Protein AF-B6E9U7-F1 (afdb_monomer)

Organism: Periplaneta americana (NCBI:txid6978)

Secondary structure (DSSP, 8-state):
-HHHHHHHHHHHH---HHHHHHHTTT-----HHHHHHHHHHHHHTTSB-TTS-B-HHHHHHTS-HHHHHHHHHHHHTTTT---SSHHHHHHHHHHHHHHH-TTT----

Foldseek 3Di:
DQVVLQVVLCVVLVDDPVQQVCLLQVNHDPDPSSLSSLLSSCVVLVQADQQFHGDLVSVLVPDDPVCSPVQSQLQVQQNPQGDRGSSRSSSSSSNSSCVSPVVNRDDD

Radius of gyration: 12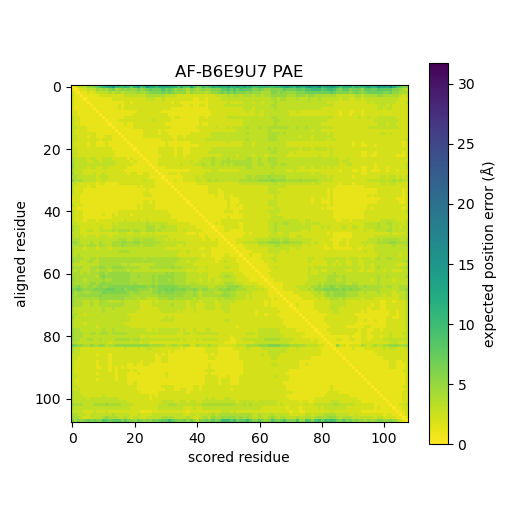.51 Å; Cα contacts (8 Å, |Δi|>4): 147; chains: 1; bounding box: 30×26×29 Å

InterPro domains:
  IPR006170 Pheromone/general odorant binding protein [PF01395] (2-99)
  IPR006170 Pheromone/general odorant binding protein [SM00708] (5-101)
  IPR036728 Pheromone/general odorant binding protein superfamily [G3DSA:1.10.238.20] (1-108)
  IPR036728 Pheromone/general odorant binding protein superfamily [SSF47565] (2-107)

Mean predicted aligned error: 2.42 Å

Structure (mmCIF, N/CA/C/O backbone):
data_AF-B6E9U7-F1
#
_entry.id   AF-B6E9U7-F1
#
loop_
_atom_site.group_PDB
_atom_site.id
_atom_site.type_symbol
_atom_site.label_atom_id
_atom_site.label_alt_id
_atom_site.label_comp_id
_atom_site.label_asym_id
_atom_site.label_entity_id
_atom_site.label_seq_id
_atom_site.pdbx_PDB_ins_code
_atom_site.Cartn_x
_atom_site.Cartn_y
_atom_site.Cartn_z
_atom_site.occupancy
_atom_site.B_iso_or_equiv
_atom_site.auth_seq_id
_atom_site.auth_comp_id
_atom_site.auth_asym_id
_atom_site.auth_atom_id
_atom_site.pdbx_PDB_model_num
ATOM 1 N N . MET A 1 1 ? -0.332 -17.875 0.917 1.00 73.62 1 MET A N 1
ATOM 2 C CA . MET A 1 1 ? 0.146 -16.722 1.708 1.00 73.62 1 MET A CA 1
ATOM 3 C C . MET A 1 1 ? -0.715 -15.495 1.439 1.00 73.62 1 MET A C 1
ATOM 5 O O . MET A 1 1 ? -1.366 -15.061 2.371 1.00 73.62 1 MET A O 1
ATOM 9 N N . LEU A 1 2 ? -0.827 -15.023 0.189 1.00 81.44 2 LEU A N 1
ATOM 10 C CA . LEU A 1 2 ? -1.649 -13.851 -0.174 1.00 81.44 2 LEU A CA 1
ATOM 11 C C . LEU A 1 2 ? -3.099 -13.927 0.347 1.00 81.44 2 LEU A C 1
ATOM 13 O O . LEU A 1 2 ? -3.519 -13.049 1.088 1.00 81.44 2 LEU A O 1
ATOM 17 N N . ASN A 1 3 ? -3.807 -15.034 0.083 1.00 87.31 3 ASN A N 1
ATOM 18 C CA . ASN A 1 3 ? -5.184 -15.218 0.572 1.00 87.31 3 ASN A CA 1
ATOM 19 C C . ASN A 1 3 ? -5.298 -15.192 2.104 1.00 87.31 3 ASN A C 1
ATOM 21 O O . ASN A 1 3 ? -6.315 -14.763 2.628 1.00 87.31 3 ASN A O 1
ATOM 25 N N . MET A 1 4 ? -4.273 -15.657 2.828 1.00 92.81 4 MET A N 1
ATOM 26 C CA . MET A 1 4 ? -4.287 -15.638 4.294 1.00 92.81 4 MET A CA 1
ATOM 27 C C . MET A 1 4 ? -4.176 -14.199 4.809 1.00 92.81 4 MET A C 1
ATOM 29 O O . MET A 1 4 ? -4.948 -13.822 5.680 1.00 92.81 4 MET A O 1
ATOM 33 N N . LEU A 1 5 ? -3.264 -13.397 4.246 1.00 93.69 5 LEU A N 1
ATOM 34 C CA . LEU A 1 5 ? -3.101 -11.983 4.606 1.00 93.69 5 LEU A CA 1
ATOM 35 C C . LEU A 1 5 ? -4.390 -11.198 4.354 1.00 93.69 5 LEU A C 1
ATOM 37 O O . LEU A 1 5 ? -4.874 -10.513 5.250 1.00 93.69 5 LEU A O 1
ATOM 41 N N . HIS A 1 6 ? -4.971 -11.369 3.163 1.00 95.50 6 HIS A N 1
ATOM 42 C CA . HIS A 1 6 ? -6.235 -10.741 2.795 1.00 95.50 6 HIS A CA 1
ATOM 43 C C . HIS A 1 6 ? -7.348 -11.109 3.792 1.00 95.50 6 HIS A C 1
ATOM 45 O O . HIS A 1 6 ? -7.909 -10.225 4.433 1.00 95.50 6 HIS A O 1
ATOM 51 N N . SER A 1 7 ? -7.615 -12.404 4.014 1.00 97.19 7 SER A N 1
ATOM 52 C CA . SER A 1 7 ? -8.686 -12.833 4.927 1.00 97.19 7 SER A CA 1
ATOM 53 C C . SER A 1 7 ? -8.483 -12.361 6.371 1.00 97.19 7 SER A C 1
ATOM 55 O O . SER A 1 7 ? -9.456 -11.972 7.017 1.00 97.19 7 SER A O 1
ATOM 57 N N . THR A 1 8 ? -7.247 -12.366 6.879 1.00 97.44 8 THR A N 1
ATOM 58 C CA . THR A 1 8 ? -6.936 -11.840 8.218 1.00 97.44 8 THR A CA 1
ATOM 59 C C . THR A 1 8 ? -7.248 -10.350 8.301 1.00 97.44 8 THR A C 1
ATOM 61 O O . THR A 1 8 ? -8.002 -9.929 9.175 1.00 97.44 8 THR A O 1
ATOM 64 N N . CYS A 1 9 ? -6.732 -9.550 7.366 1.00 98.12 9 CYS A N 1
ATOM 65 C CA . CYS A 1 9 ? -6.886 -8.100 7.419 1.00 98.12 9 CYS A CA 1
ATOM 66 C C . CYS A 1 9 ? -8.316 -7.637 7.117 1.00 98.12 9 CYS A C 1
ATOM 68 O O . CYS A 1 9 ? -8.758 -6.642 7.692 1.00 98.12 9 CYS A O 1
ATOM 70 N N . VAL A 1 10 ? -9.078 -8.363 6.291 1.00 98.19 10 VAL A N 1
ATOM 71 C CA . VAL A 1 10 ? -10.527 -8.135 6.146 1.00 98.19 10 VAL A CA 1
ATOM 72 C C . VAL A 1 10 ? -11.235 -8.351 7.485 1.00 98.19 10 VAL A C 1
ATOM 74 O O . VAL A 1 10 ? -12.015 -7.500 7.912 1.00 98.19 10 VAL A O 1
ATOM 77 N N . GLY A 1 11 ? -10.918 -9.444 8.188 1.00 98.19 11 GLY A N 1
ATOM 78 C CA . GLY A 1 11 ? -11.495 -9.748 9.498 1.00 98.19 11 GLY A CA 1
ATOM 79 C C . GLY A 1 11 ? -11.144 -8.730 10.589 1.00 98.19 11 GLY A C 1
ATOM 80 O O . GLY A 1 11 ? -12.005 -8.384 11.393 1.00 98.19 11 GLY A O 1
ATOM 81 N N . GLU A 1 12 ? -9.905 -8.235 10.615 1.00 97.81 12 GLU A N 1
ATOM 82 C CA . GLU A 1 12 ? -9.439 -7.273 11.625 1.00 97.81 12 GLU A CA 1
ATOM 83 C C . GLU A 1 12 ? -9.989 -5.859 11.409 1.00 97.81 12 GLU A C 1
ATOM 85 O O . GLU A 1 12 ? -10.282 -5.151 12.373 1.00 97.81 12 GLU A O 1
ATOM 90 N N . THR A 1 13 ? -10.125 -5.436 10.152 1.00 98.06 13 THR A N 1
ATOM 91 C CA . THR A 1 13 ? -10.437 -4.035 9.820 1.00 98.06 13 THR A CA 1
ATOM 92 C C . THR A 1 13 ? -11.898 -3.804 9.465 1.00 98.06 13 THR A C 1
ATOM 94 O O . THR A 1 13 ? -12.369 -2.669 9.536 1.00 98.06 13 THR A O 1
ATOM 97 N N . GLY A 1 14 ? -12.624 -4.859 9.078 1.00 97.81 14 GLY A N 1
ATOM 98 C CA . GLY A 1 14 ? -14.004 -4.758 8.609 1.00 97.81 14 GLY A CA 1
ATOM 99 C C . GLY A 1 14 ? -14.147 -4.010 7.281 1.00 97.81 14 GLY A C 1
ATOM 100 O O . GLY A 1 14 ? -15.228 -3.498 6.988 1.00 97.81 14 GLY A O 1
ATOM 101 N N . VAL A 1 15 ? -13.070 -3.906 6.494 1.00 98.31 15 VAL A N 1
ATOM 102 C CA . VAL A 1 15 ? -13.104 -3.287 5.164 1.00 98.31 15 VAL A CA 1
ATOM 103 C C . VAL A 1 15 ? -14.115 -3.993 4.257 1.00 98.31 15 VAL A C 1
ATOM 105 O O . VAL A 1 15 ? -14.272 -5.214 4.287 1.00 98.31 15 VAL A O 1
ATOM 108 N N . ALA A 1 16 ? -14.811 -3.216 3.429 1.00 97.81 16 ALA A N 1
ATOM 109 C CA . ALA A 1 16 ? -15.683 -3.768 2.406 1.00 97.81 16 ALA A CA 1
ATOM 110 C C . ALA A 1 16 ? -14.853 -4.306 1.232 1.00 97.81 16 ALA A C 1
ATOM 112 O O . ALA A 1 16 ? -14.032 -3.577 0.676 1.00 97.81 16 ALA A O 1
ATOM 113 N N . GLU A 1 17 ? -15.136 -5.533 0.792 1.00 97.00 17 GLU A N 1
ATOM 114 C CA . GLU A 1 17 ? -14.489 -6.153 -0.379 1.00 97.00 17 GLU A CA 1
ATOM 115 C C . GLU A 1 17 ? -14.543 -5.253 -1.620 1.00 97.00 17 GLU A C 1
ATOM 117 O O . GLU A 1 17 ? -13.561 -5.097 -2.339 1.00 97.00 17 GLU A O 1
ATOM 122 N N . SER A 1 18 ? -15.662 -4.548 -1.815 1.00 97.25 18 SER A N 1
ATOM 123 C CA . SER A 1 18 ? -15.824 -3.609 -2.926 1.00 97.25 18 SER A CA 1
ATOM 124 C C . SER A 1 18 ? -14.797 -2.473 -2.916 1.00 97.25 18 SER A C 1
ATOM 126 O O . SER A 1 18 ? -14.419 -2.004 -3.982 1.00 97.25 18 SER A O 1
ATOM 128 N N . ALA A 1 19 ? -14.332 -2.026 -1.743 1.00 97.75 19 ALA A N 1
ATOM 129 C CA . ALA A 1 19 ? -13.286 -1.006 -1.656 1.00 97.75 19 ALA A CA 1
ATOM 130 C C . ALA A 1 19 ? -11.919 -1.559 -2.096 1.00 97.75 19 ALA A C 1
ATOM 132 O O . ALA A 1 19 ? -11.147 -0.851 -2.741 1.00 97.75 19 ALA A O 1
ATOM 133 N N . ILE A 1 20 ? -11.637 -2.830 -1.791 1.00 97.00 20 ILE A N 1
ATOM 134 C CA . ILE A 1 20 ? -10.415 -3.521 -2.228 1.00 97.00 20 ILE A CA 1
ATOM 135 C C . ILE A 1 20 ? -10.449 -3.735 -3.744 1.00 97.00 20 ILE A C 1
ATOM 137 O O . ILE A 1 20 ? -9.466 -3.453 -4.433 1.00 97.00 20 ILE A O 1
ATOM 141 N N . ASP A 1 21 ? -11.588 -4.176 -4.277 1.00 96.25 21 ASP A N 1
ATOM 142 C CA . ASP A 1 21 ? -11.768 -4.392 -5.712 1.00 96.25 21 ASP A CA 1
ATOM 143 C C . ASP A 1 21 ? -11.688 -3.086 -6.511 1.00 96.25 21 ASP A C 1
ATOM 145 O O . ASP A 1 21 ? -10.98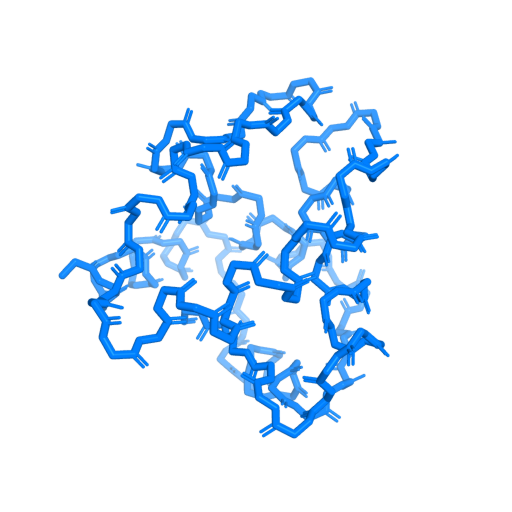9 -3.032 -7.522 1.00 96.25 21 ASP A O 1
ATOM 149 N N . SER A 1 22 ? -12.317 -2.006 -6.035 1.00 96.88 22 SER A N 1
ATOM 150 C CA . SER A 1 22 ? -12.188 -0.670 -6.635 1.00 96.88 22 SER A CA 1
ATOM 151 C C . SER A 1 22 ? -10.729 -0.202 -6.696 1.00 96.88 22 SER A C 1
ATOM 153 O O . SER A 1 22 ? -10.290 0.332 -7.721 1.00 96.88 22 SER A O 1
ATOM 155 N N . ALA A 1 23 ? -9.937 -0.472 -5.653 1.00 97.00 23 ALA A N 1
ATOM 156 C CA . ALA A 1 23 ? -8.540 -0.052 -5.601 1.00 97.00 23 ALA A CA 1
ATOM 157 C C . ALA A 1 23 ? -7.683 -0.698 -6.698 1.00 97.00 23 ALA A C 1
ATOM 159 O O . ALA A 1 23 ? -6.774 -0.049 -7.218 1.00 97.00 23 ALA A O 1
ATOM 160 N N . ARG A 1 24 ? -8.007 -1.927 -7.135 1.00 94.56 24 ARG A N 1
ATOM 161 C CA . ARG A 1 24 ? -7.351 -2.588 -8.287 1.00 94.56 24 ARG A CA 1
ATOM 162 C C . ARG A 1 24 ? -7.460 -1.762 -9.573 1.00 94.56 24 ARG A C 1
ATOM 164 O O . ARG A 1 24 ? -6.633 -1.908 -10.468 1.00 94.56 24 ARG A O 1
ATOM 171 N N . HIS A 1 25 ? -8.460 -0.890 -9.652 1.00 95.50 25 HIS A N 1
ATOM 172 C CA . HIS A 1 25 ? -8.744 -0.020 -10.790 1.00 95.50 25 HIS A CA 1
ATOM 173 C C . HIS A 1 25 ? -8.397 1.453 -10.524 1.00 95.50 25 HIS A C 1
ATOM 175 O O . HIS A 1 25 ? -8.805 2.333 -11.282 1.00 95.50 25 HIS A O 1
ATOM 181 N N . GLY A 1 26 ? -7.640 1.730 -9.459 1.00 95.94 26 GLY A N 1
ATOM 182 C CA . GLY A 1 26 ? -7.206 3.077 -9.099 1.00 95.94 26 GLY A CA 1
ATOM 183 C C . GLY A 1 26 ? -8.243 3.905 -8.343 1.00 95.94 26 GLY A C 1
ATOM 184 O O . GLY A 1 26 ? -7.998 5.088 -8.098 1.00 95.94 26 GLY A O 1
ATOM 185 N N . ASP A 1 27 ? -9.378 3.311 -7.973 1.00 97.69 27 ASP A N 1
ATOM 186 C CA . ASP A 1 27 ? -10.391 3.945 -7.134 1.00 97.69 27 ASP A CA 1
ATOM 187 C C . ASP A 1 27 ? -10.139 3.586 -5.664 1.00 97.69 27 ASP A C 1
ATOM 189 O O . ASP A 1 27 ? -10.533 2.533 -5.165 1.00 97.69 27 ASP A O 1
ATOM 193 N N . PHE A 1 28 ? -9.390 4.450 -4.984 1.00 97.88 28 PHE A N 1
ATOM 194 C CA . PHE A 1 28 ? -8.975 4.249 -3.601 1.00 97.88 28 PHE A CA 1
ATOM 195 C C . PHE A 1 28 ? -9.969 4.910 -2.649 1.00 97.88 28 PHE A C 1
ATOM 197 O O . PHE A 1 28 ? -10.003 6.140 -2.560 1.00 97.88 28 PHE A O 1
ATOM 204 N N . SER A 1 29 ? -10.720 4.100 -1.896 1.00 97.44 29 SER A N 1
ATOM 205 C CA . SER A 1 29 ? -11.597 4.621 -0.842 1.00 97.44 29 SER A CA 1
ATOM 206 C C . SER A 1 29 ? -10.793 5.421 0.188 1.00 97.44 29 SER A C 1
ATOM 208 O O . SER A 1 29 ? -9.712 5.017 0.614 1.00 97.44 29 SER A O 1
ATOM 210 N N . GLU A 1 30 ? -11.329 6.560 0.618 1.00 96.44 30 GLU A N 1
ATOM 211 C CA . GLU A 1 30 ? -10.737 7.367 1.689 1.00 96.44 30 GLU A CA 1
ATOM 212 C C . GLU A 1 30 ? -11.146 6.875 3.092 1.00 96.44 30 GLU A C 1
ATOM 214 O O . GLU A 1 30 ? -10.697 7.455 4.084 1.00 96.44 30 GLU A O 1
ATOM 219 N N . ASP A 1 31 ? -11.949 5.807 3.182 1.00 96.06 31 ASP A N 1
ATOM 220 C CA . ASP A 1 31 ? -12.413 5.221 4.440 1.00 96.06 31 ASP A CA 1
ATOM 221 C C . ASP A 1 31 ? -11.258 4.670 5.285 1.00 96.06 31 ASP A C 1
ATOM 223 O O . ASP A 1 31 ? -10.361 3.974 4.795 1.00 96.06 31 ASP A O 1
ATOM 227 N N . ASP A 1 32 ? -11.334 4.893 6.598 1.00 97.94 32 ASP A N 1
ATOM 228 C CA . ASP A 1 32 ? -10.307 4.436 7.537 1.00 97.94 32 ASP A CA 1
ATOM 229 C C . ASP A 1 32 ? -10.163 2.910 7.542 1.00 97.94 32 ASP A C 1
ATOM 231 O O . ASP A 1 32 ? -9.049 2.403 7.633 1.00 97.94 32 ASP A O 1
ATOM 235 N N . ALA A 1 33 ? -11.258 2.160 7.373 1.00 98.25 33 ALA A N 1
ATOM 236 C C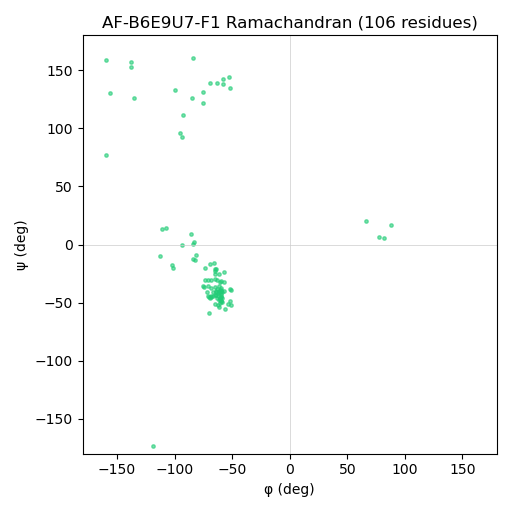A . ALA A 1 33 ? -11.211 0.698 7.290 1.00 98.25 33 ALA A CA 1
ATOM 237 C C . ALA A 1 33 ? -10.344 0.218 6.114 1.00 98.25 33 ALA A C 1
ATOM 239 O O . ALA A 1 33 ? -9.551 -0.707 6.270 1.00 98.25 33 ALA A O 1
ATOM 240 N N . PHE A 1 34 ? -10.430 0.885 4.959 1.00 98.38 34 PHE A N 1
ATOM 241 C CA . PHE A 1 34 ? -9.612 0.549 3.796 1.00 98.38 34 PHE A CA 1
ATOM 242 C C . PHE A 1 34 ? -8.141 0.926 4.004 1.00 98.38 34 PHE A C 1
ATOM 244 O O . PHE A 1 34 ? -7.254 0.115 3.747 1.00 98.38 34 PHE A O 1
ATOM 251 N N . LYS A 1 35 ? -7.854 2.114 4.548 1.00 98.31 35 LYS A N 1
ATOM 252 C CA . LYS A 1 35 ? -6.475 2.512 4.890 1.00 98.31 35 LYS A CA 1
ATOM 253 C C . LYS A 1 35 ? -5.847 1.550 5.901 1.00 98.31 35 LYS A C 1
ATOM 255 O O . LYS A 1 35 ? -4.703 1.129 5.730 1.00 98.31 35 LYS A O 1
ATOM 260 N N . ASN A 1 36 ? -6.614 1.157 6.916 1.00 98.44 36 ASN A N 1
ATOM 261 C CA . ASN A 1 36 ? -6.194 0.183 7.918 1.00 98.44 36 ASN A CA 1
ATOM 262 C C . ASN A 1 36 ? -5.973 -1.202 7.305 1.00 98.44 36 ASN A C 1
ATOM 264 O O . ASN A 1 36 ? -5.020 -1.871 7.690 1.00 98.44 36 ASN A O 1
ATOM 268 N N . TYR A 1 37 ? -6.788 -1.616 6.329 1.00 98.50 37 TYR A N 1
ATOM 269 C CA . TYR A 1 37 ? -6.581 -2.864 5.592 1.00 98.50 37 TYR A CA 1
ATOM 270 C C . TYR A 1 37 ? -5.222 -2.877 4.886 1.00 98.50 37 TYR A C 1
ATOM 272 O O . TYR A 1 37 ? -4.445 -3.814 5.067 1.00 98.50 37 TYR A O 1
ATOM 280 N N . LEU A 1 38 ? -4.891 -1.808 4.152 1.00 97.75 38 LEU A N 1
ATOM 281 C CA . LEU A 1 38 ? -3.592 -1.687 3.485 1.00 97.75 38 LEU A CA 1
ATOM 282 C C . LEU A 1 38 ? -2.431 -1.745 4.484 1.00 97.75 38 LEU A C 1
ATOM 284 O O . LEU A 1 38 ? -1.448 -2.444 4.243 1.00 97.75 38 LEU A O 1
ATOM 288 N N . GLY A 1 39 ? -2.553 -1.020 5.602 1.00 97.75 39 GLY A N 1
ATOM 289 C CA . GLY A 1 39 ? -1.558 -1.024 6.676 1.00 97.75 39 GLY A CA 1
ATOM 290 C C . GLY A 1 39 ? -1.368 -2.415 7.276 1.00 97.75 39 GLY A C 1
ATOM 291 O O . GLY A 1 39 ? -0.244 -2.913 7.316 1.00 97.75 39 GLY A O 1
ATOM 292 N N . CYS A 1 40 ? -2.470 -3.070 7.653 1.00 98.25 40 CYS A N 1
ATOM 293 C CA . CYS A 1 40 ? -2.479 -4.427 8.191 1.00 98.25 40 CYS A CA 1
ATOM 294 C C . CYS A 1 40 ? -1.720 -5.391 7.283 1.00 98.25 40 CYS A C 1
ATOM 296 O O . CYS A 1 40 ? -0.847 -6.112 7.757 1.00 98.25 40 CYS A O 1
ATOM 298 N N . VAL A 1 41 ? -1.985 -5.377 5.974 1.00 96.19 41 VAL A N 1
ATOM 299 C CA . VAL A 1 41 ? -1.366 -6.345 5.066 1.00 96.19 41 VAL A CA 1
ATOM 300 C C . VAL A 1 41 ? 0.158 -6.226 5.059 1.00 96.19 41 VAL A C 1
ATOM 302 O O . VAL A 1 41 ? 0.829 -7.246 5.187 1.00 96.19 41 VAL A O 1
ATOM 305 N N . PHE A 1 42 ? 0.716 -5.015 4.961 1.00 95.69 42 PHE A N 1
ATOM 306 C CA . PHE A 1 42 ? 2.174 -4.832 4.982 1.00 95.69 42 PHE A CA 1
ATOM 307 C C . PHE A 1 42 ? 2.785 -5.030 6.376 1.00 95.69 42 PHE A C 1
ATOM 309 O O . PHE A 1 42 ? 3.916 -5.490 6.497 1.00 95.69 42 PHE A O 1
ATOM 316 N N . MET A 1 43 ? 2.050 -4.732 7.446 1.00 96.75 43 MET A N 1
ATOM 317 C CA . MET A 1 43 ? 2.506 -5.022 8.808 1.00 96.75 43 MET A CA 1
ATOM 318 C C . MET A 1 43 ? 2.588 -6.530 9.069 1.00 96.75 43 MET A C 1
ATOM 320 O O . MET A 1 43 ? 3.556 -7.004 9.657 1.00 96.75 43 MET A O 1
ATOM 324 N N . GLN A 1 44 ? 1.616 -7.306 8.583 1.00 95.12 44 GLN A N 1
ATOM 325 C CA . GLN A 1 44 ? 1.582 -8.766 8.731 1.00 95.12 44 GLN A CA 1
ATOM 326 C C . GLN A 1 44 ? 2.743 -9.461 8.001 1.00 95.12 44 GLN A C 1
ATOM 328 O O . GLN A 1 44 ? 3.099 -10.591 8.337 1.00 95.12 44 GLN A O 1
ATOM 333 N N . THR A 1 45 ? 3.364 -8.801 7.018 1.00 92.19 45 THR A N 1
ATOM 334 C CA . THR A 1 45 ? 4.594 -9.297 6.385 1.00 92.19 45 THR A CA 1
ATOM 335 C C . THR A 1 45 ? 5.869 -8.932 7.145 1.00 92.19 45 THR A C 1
ATOM 337 O O . THR A 1 45 ? 6.930 -9.477 6.845 1.00 92.19 45 THR A O 1
ATOM 340 N N . GLY A 1 46 ? 5.777 -8.023 8.119 1.00 94.12 46 GLY A N 1
ATOM 341 C CA . GLY A 1 46 ? 6.918 -7.415 8.798 1.00 94.12 46 GLY A CA 1
ATOM 342 C C . GLY A 1 4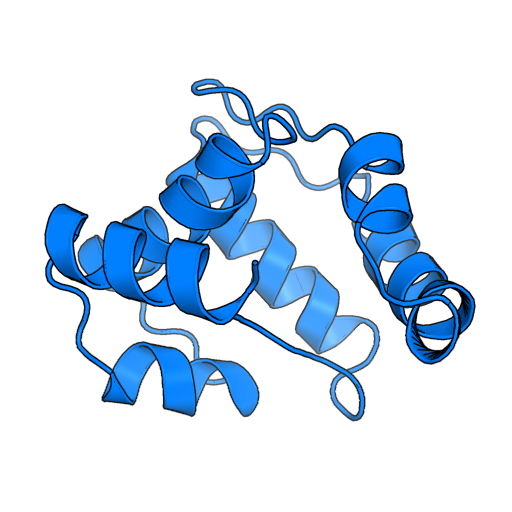6 ? 7.6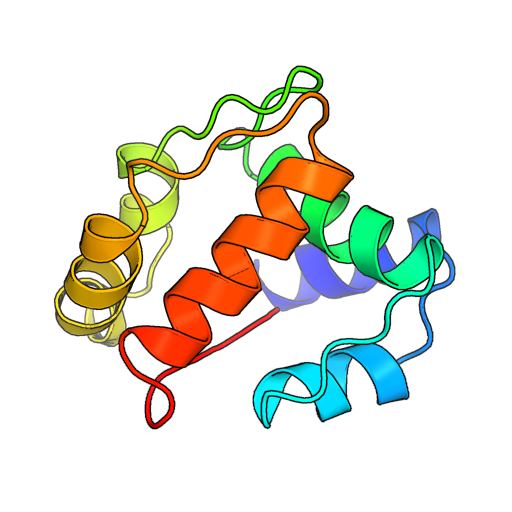16 -6.327 7.981 1.00 94.12 46 GLY A C 1
ATOM 343 O O . GLY A 1 46 ? 8.656 -5.837 8.407 1.00 94.12 46 GLY A O 1
ATOM 344 N N . ALA A 1 47 ? 7.067 -5.946 6.823 1.00 94.88 47 ALA A N 1
ATOM 345 C CA . ALA A 1 47 ? 7.689 -4.974 5.932 1.00 94.88 47 ALA A CA 1
ATOM 346 C C . ALA A 1 47 ? 7.214 -3.531 6.152 1.00 94.88 47 ALA A C 1
ATOM 348 O O . ALA A 1 47 ? 7.667 -2.636 5.445 1.00 94.88 47 ALA A O 1
ATOM 349 N N . LEU A 1 48 ? 6.298 -3.304 7.093 1.00 97.25 48 LEU A N 1
ATOM 350 C CA . LEU A 1 48 ? 5.848 -1.981 7.507 1.00 97.25 48 LEU A CA 1
ATOM 351 C C . LEU A 1 48 ? 5.779 -1.915 9.030 1.00 97.25 48 LEU A C 1
ATOM 353 O O . LEU A 1 48 ? 5.113 -2.737 9.658 1.00 97.25 48 LEU A O 1
ATOM 357 N N . SER A 1 49 ? 6.450 -0.931 9.617 1.00 96.75 49 SER A N 1
ATOM 358 C CA . SER A 1 49 ? 6.352 -0.615 11.041 1.00 96.75 49 SER A CA 1
ATOM 359 C C . SER A 1 49 ? 5.159 0.295 11.349 1.00 96.75 49 SER A C 1
ATOM 361 O O . SER A 1 49 ? 4.664 1.019 10.481 1.00 96.75 49 SER A O 1
ATOM 363 N N . ASP A 1 50 ? 4.734 0.323 12.616 1.00 95.81 50 ASP A N 1
ATOM 364 C CA . ASP A 1 50 ? 3.612 1.153 13.083 1.00 95.81 50 ASP A CA 1
ATOM 365 C C . ASP A 1 50 ? 3.807 2.657 12.798 1.00 95.81 50 ASP A C 1
ATOM 367 O O . ASP A 1 50 ? 2.842 3.374 12.520 1.00 95.81 50 ASP A O 1
ATOM 371 N N . ASP A 1 51 ? 5.056 3.135 12.823 1.00 95.69 51 ASP A N 1
ATOM 372 C CA . ASP A 1 51 ? 5.453 4.525 12.553 1.00 95.69 51 ASP A CA 1
ATOM 373 C C . ASP A 1 51 ? 5.664 4.832 11.057 1.00 95.69 51 ASP A C 1
ATOM 375 O O . ASP A 1 51 ? 6.146 5.914 10.702 1.00 95.69 51 ASP A O 1
ATOM 379 N N . GLY A 1 52 ? 5.290 3.897 10.178 1.00 96.50 52 GLY A N 1
ATOM 380 C CA . GLY A 1 52 ? 5.217 4.118 8.741 1.00 96.50 52 GLY A CA 1
ATOM 381 C C . GLY A 1 52 ? 6.509 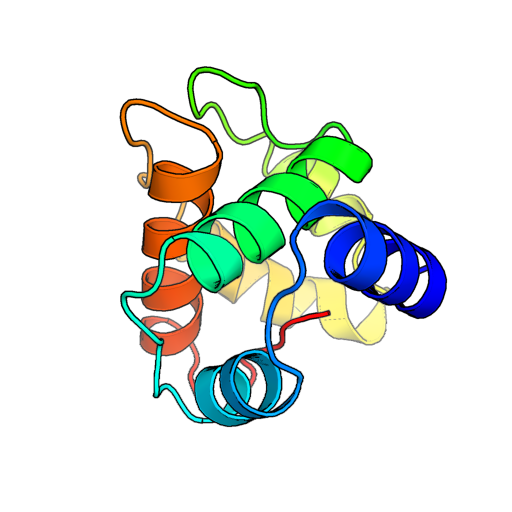3.857 7.966 1.00 96.50 52 GLY A C 1
ATOM 382 O O . GLY A 1 52 ? 6.613 4.335 6.838 1.00 96.50 52 GLY A O 1
ATOM 383 N N . GLU A 1 53 ? 7.490 3.146 8.527 1.00 96.69 53 GLU A N 1
ATOM 384 C CA . GLU A 1 53 ? 8.721 2.765 7.823 1.00 96.69 53 GLU A CA 1
ATOM 385 C C . GLU A 1 53 ? 8.530 1.483 7.011 1.00 96.69 53 GLU A C 1
ATOM 387 O O . GLU A 1 53 ? 8.115 0.460 7.549 1.00 96.69 53 GLU A O 1
ATOM 392 N N . MET A 1 54 ? 8.856 1.538 5.718 1.00 95.94 54 MET A N 1
ATOM 393 C CA . MET A 1 54 ? 8.754 0.402 4.800 1.00 95.94 54 MET A CA 1
ATOM 394 C C . MET A 1 54 ? 10.116 -0.277 4.592 1.00 95.94 54 MET A C 1
ATOM 396 O O . MET A 1 54 ? 11.092 0.387 4.241 1.00 95.94 54 MET A O 1
ATOM 400 N N . ASP A 1 55 ? 10.152 -1.607 4.684 1.00 95.69 55 ASP A N 1
ATOM 401 C CA . ASP A 1 55 ? 11.244 -2.455 4.199 1.00 95.69 55 ASP A CA 1
ATOM 402 C C . ASP A 1 55 ? 10.917 -2.974 2.787 1.00 95.69 55 ASP A C 1
ATOM 404 O O . ASP A 1 55 ? 10.214 -3.969 2.574 1.00 95.69 55 ASP A O 1
ATOM 408 N N . TYR A 1 56 ? 11.438 -2.264 1.789 1.00 91.88 56 TYR A N 1
ATOM 409 C CA . TYR A 1 56 ? 11.199 -2.571 0.382 1.00 91.88 56 TYR A CA 1
ATOM 410 C C . TYR A 1 56 ? 11.858 -3.872 -0.077 1.00 91.88 56 TYR A C 1
ATOM 412 O O . TYR A 1 56 ? 11.329 -4.526 -0.977 1.00 91.88 56 TYR A O 1
ATOM 420 N N . ASP A 1 57 ? 12.987 -4.258 0.517 1.00 91.31 57 ASP A N 1
ATOM 421 C CA . ASP A 1 57 ? 13.687 -5.482 0.133 1.00 91.31 57 ASP A CA 1
ATOM 422 C C . ASP A 1 57 ? 12.892 -6.702 0.601 1.00 91.31 57 ASP A C 1
ATOM 424 O O . ASP A 1 57 ? 12.691 -7.638 -0.180 1.00 91.31 57 ASP A O 1
ATOM 428 N N . THR A 1 58 ? 12.335 -6.643 1.816 1.00 92.06 58 THR A N 1
ATOM 429 C CA . THR A 1 58 ? 11.386 -7.652 2.303 1.00 92.06 58 THR A CA 1
ATOM 430 C C . THR A 1 58 ? 10.155 -7.730 1.394 1.00 92.06 58 THR A C 1
ATOM 432 O O . THR A 1 58 ? 9.812 -8.818 0.929 1.00 92.06 58 THR A O 1
ATOM 435 N N . MET A 1 59 ? 9.531 -6.598 1.041 1.00 90.06 59 MET A N 1
ATOM 436 C CA . MET A 1 59 ? 8.364 -6.585 0.141 1.00 90.06 59 MET A CA 1
ATOM 437 C C . MET A 1 59 ? 8.643 -7.203 -1.232 1.00 90.06 59 MET A C 1
ATOM 439 O O . MET A 1 59 ? 7.847 -8.001 -1.733 1.00 90.06 59 MET A O 1
ATOM 443 N N . ILE A 1 60 ? 9.766 -6.843 -1.854 1.00 90.19 60 ILE A N 1
ATOM 444 C CA . ILE A 1 60 ? 10.145 -7.352 -3.177 1.00 90.19 60 ILE A CA 1
ATOM 445 C C . ILE A 1 60 ? 10.490 -8.841 -3.096 1.00 90.19 60 ILE A C 1
ATOM 447 O O . ILE A 1 60 ? 10.116 -9.597 -3.993 1.00 90.19 60 ILE A O 1
ATOM 451 N N . GLY A 1 61 ? 11.143 -9.278 -2.015 1.00 91.25 61 GLY A N 1
ATOM 452 C CA . GLY A 1 61 ? 11.479 -10.681 -1.770 1.00 91.25 61 GLY A CA 1
ATOM 453 C C . GLY A 1 61 ? 10.265 -11.598 -1.589 1.00 91.25 61 GLY A C 1
ATOM 454 O O . GLY A 1 61 ? 10.375 -12.802 -1.810 1.00 91.25 61 GLY A O 1
ATOM 455 N N . MET A 1 62 ? 9.099 -11.048 -1.238 1.00 88.00 62 MET A N 1
ATOM 456 C CA . MET A 1 62 ? 7.847 -11.807 -1.131 1.00 88.00 62 MET A CA 1
ATOM 457 C C . MET A 1 62 ? 7.125 -12.017 -2.463 1.00 88.00 62 MET A C 1
ATOM 459 O O . MET A 1 62 ? 6.190 -12.822 -2.534 1.00 88.00 62 MET A O 1
ATOM 463 N N . LEU A 1 63 ? 7.514 -11.294 -3.515 1.00 89.12 63 LEU A N 1
ATOM 464 C CA . LEU A 1 63 ? 6.888 -11.453 -4.818 1.00 89.12 63 LEU A CA 1
ATOM 465 C C . LEU A 1 63 ? 7.244 -12.817 -5.420 1.00 89.12 63 LEU A C 1
ATOM 467 O O . LEU A 1 63 ? 8.402 -13.234 -5.372 1.00 89.12 63 LEU A O 1
ATOM 471 N N . PRO A 1 64 ? 6.280 -13.504 -6.059 1.00 89.19 64 PRO A N 1
ATOM 472 C CA . PRO A 1 64 ? 6.595 -14.627 -6.930 1.00 89.19 64 PRO A CA 1
ATOM 473 C C . PRO A 1 64 ? 7.644 -14.218 -7.969 1.00 89.19 64 PRO A C 1
ATOM 475 O O . PRO A 1 64 ? 7.585 -13.107 -8.495 1.00 89.19 64 PRO A O 1
ATOM 478 N N . GLU A 1 65 ? 8.557 -15.124 -8.323 1.00 91.94 65 GLU A N 1
ATOM 479 C CA . GLU A 1 65 ? 9.674 -14.849 -9.245 1.00 91.94 65 GLU A CA 1
ATOM 480 C C . GLU A 1 65 ? 9.213 -14.201 -10.563 1.00 91.94 65 GLU A C 1
ATOM 482 O O . GLU A 1 65 ? 9.814 -13.243 -11.045 1.00 91.94 65 GLU A O 1
ATOM 487 N N . VAL A 1 66 ? 8.069 -14.649 -11.090 1.00 90.62 66 VAL A N 1
ATOM 488 C CA . VAL A 1 66 ? 7.456 -14.120 -12.320 1.00 90.62 66 VAL A CA 1
ATOM 489 C C . VAL A 1 66 ? 6.993 -12.660 -12.211 1.00 90.62 66 VAL A C 1
ATOM 491 O O . VAL A 1 66 ? 6.858 -11.987 -13.230 1.00 90.62 66 VAL A O 1
ATOM 494 N N . LEU A 1 67 ? 6.745 -12.163 -10.994 1.00 91.00 67 LEU A N 1
ATOM 495 C CA . LEU A 1 67 ? 6.337 -10.783 -10.718 1.00 91.00 67 LEU A CA 1
ATOM 496 C C . LEU A 1 67 ? 7.493 -9.922 -10.193 1.00 91.00 67 LEU A C 1
ATOM 498 O O . LEU A 1 67 ? 7.394 -8.698 -10.243 1.00 91.00 67 LEU A O 1
ATOM 502 N N . ALA A 1 68 ? 8.580 -10.528 -9.706 1.00 91.00 68 ALA A N 1
ATOM 503 C CA . ALA A 1 68 ? 9.638 -9.833 -8.974 1.00 91.00 68 ALA A CA 1
ATOM 504 C C . ALA A 1 68 ? 10.321 -8.715 -9.784 1.00 91.00 68 ALA A C 1
ATOM 506 O O . ALA A 1 68 ? 10.613 -7.652 -9.235 1.00 91.00 68 ALA A O 1
ATOM 507 N N . ASP A 1 69 ? 10.536 -8.898 -11.094 1.00 94.44 69 ASP A N 1
ATOM 508 C CA . ASP A 1 69 ? 11.167 -7.860 -11.923 1.00 94.44 69 ASP A CA 1
ATOM 509 C C . ASP A 1 69 ? 10.247 -6.645 -12.135 1.00 94.44 69 ASP A C 1
ATOM 511 O O . ASP A 1 69 ? 10.596 -5.524 -11.751 1.00 94.44 69 ASP A O 1
ATOM 515 N N . ARG A 1 70 ? 9.052 -6.849 -12.711 1.00 95.88 70 ARG A N 1
ATOM 516 C CA . ARG A 1 70 ? 8.109 -5.751 -12.999 1.00 95.88 70 ARG A CA 1
ATOM 517 C C . ARG A 1 70 ? 7.545 -5.141 -11.714 1.00 95.88 70 ARG A C 1
ATOM 519 O O . ARG A 1 70 ? 7.572 -3.922 -11.559 1.00 95.88 70 ARG A O 1
ATOM 526 N N . GLY A 1 71 ? 7.142 -5.977 -10.759 1.00 94.81 71 GLY A N 1
ATOM 527 C CA . GLY A 1 71 ? 6.653 -5.548 -9.449 1.00 94.81 71 GLY A CA 1
ATOM 528 C C . GLY A 1 71 ? 7.725 -4.832 -8.641 1.00 94.81 71 GLY A C 1
ATOM 529 O O . GLY A 1 71 ? 7.474 -3.752 -8.116 1.00 94.81 71 GLY A O 1
ATOM 530 N N . GLY A 1 72 ? 8.957 -5.346 -8.638 1.00 95.25 72 GLY A N 1
ATOM 531 C CA . GLY A 1 72 ? 10.076 -4.671 -7.989 1.00 95.25 72 GLY A CA 1
ATOM 532 C C . GLY A 1 72 ? 10.399 -3.317 -8.623 1.00 95.25 7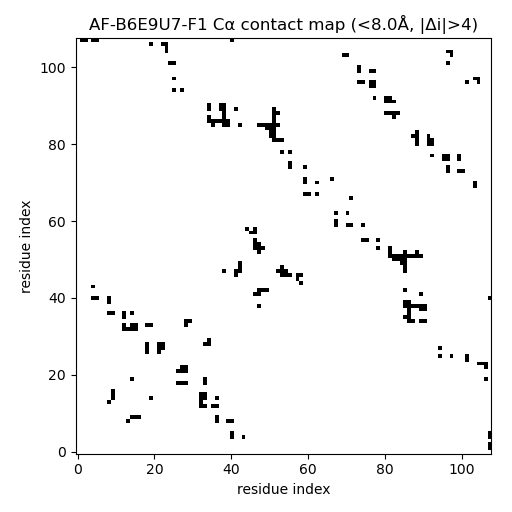2 GLY A C 1
ATOM 533 O O . GLY A 1 72 ? 10.697 -2.364 -7.908 1.00 95.25 72 GLY A O 1
ATOM 534 N N . LYS A 1 73 ? 10.317 -3.180 -9.955 1.00 96.56 73 LYS A N 1
ATOM 535 C CA . LYS A 1 73 ? 10.477 -1.881 -10.639 1.00 96.56 73 LYS A CA 1
ATOM 536 C C . LYS A 1 73 ? 9.372 -0.889 -10.268 1.00 96.56 73 LYS A C 1
ATOM 538 O O . LYS A 1 73 ? 9.686 0.280 -10.060 1.00 96.56 73 LYS A O 1
ATOM 543 N N . MET A 1 74 ? 8.122 -1.341 -10.166 1.00 97.12 74 MET A N 1
ATOM 544 C CA . MET A 1 74 ? 6.997 -0.524 -9.696 1.00 97.12 74 MET A CA 1
ATOM 545 C C . MET A 1 74 ? 7.227 -0.054 -8.251 1.00 97.12 74 MET A C 1
ATOM 547 O O . MET A 1 74 ? 7.245 1.149 -8.004 1.00 97.12 74 MET A O 1
ATOM 551 N N . MET A 1 75 ? 7.503 -0.976 -7.321 1.00 95.94 75 MET A N 1
ATOM 552 C CA . MET A 1 75 ? 7.740 -0.665 -5.902 1.00 95.94 75 MET A CA 1
ATOM 553 C C . MET A 1 75 ? 8.937 0.272 -5.696 1.00 95.94 75 MET A C 1
ATOM 555 O O . MET A 1 75 ? 8.849 1.223 -4.922 1.00 95.94 75 MET A O 1
ATOM 559 N N . ARG A 1 76 ? 10.039 0.072 -6.434 1.00 96.12 76 ARG A N 1
ATOM 560 C CA . ARG A 1 76 ? 11.243 0.917 -6.335 1.00 96.12 76 ARG A CA 1
ATOM 561 C C . ARG A 1 76 ? 11.010 2.383 -6.704 1.00 96.12 76 ARG A C 1
ATOM 563 O O . ARG A 1 76 ? 11.735 3.240 -6.211 1.00 96.12 76 ARG A O 1
ATOM 570 N N . LYS A 1 77 ? 10.008 2.705 -7.531 1.00 97.31 77 LYS A N 1
ATOM 571 C CA . LYS A 1 77 ? 9.645 4.107 -7.819 1.00 97.31 77 LYS A CA 1
ATOM 572 C C . LYS A 1 77 ? 9.017 4.812 -6.611 1.00 97.31 77 LYS A C 1
ATOM 574 O O . LYS A 1 77 ? 8.981 6.037 -6.584 1.00 97.31 77 LYS A O 1
ATOM 579 N N . CYS A 1 78 ? 8.561 4.053 -5.620 1.00 97.56 78 CYS A N 1
ATOM 580 C CA . CYS A 1 78 ? 7.788 4.532 -4.482 1.00 97.56 78 CYS A CA 1
ATOM 581 C C . CYS A 1 78 ? 8.559 4.477 -3.157 1.00 97.56 78 CYS A C 1
ATOM 583 O O . CYS A 1 78 ? 7.960 4.655 -2.104 1.00 97.56 78 CYS A O 1
ATOM 585 N N . THR A 1 79 ? 9.885 4.286 -3.188 1.00 95.88 79 THR A N 1
ATOM 586 C CA . THR A 1 79 ? 10.714 4.149 -1.972 1.00 95.88 79 THR A CA 1
ATOM 587 C C . THR A 1 79 ? 10.796 5.409 -1.113 1.00 95.88 79 THR A C 1
ATOM 589 O O . THR A 1 79 ? 11.215 5.366 0.040 1.00 95.88 79 THR A O 1
ATOM 592 N N . HIS A 1 80 ? 10.408 6.544 -1.688 1.00 95.50 80 HIS A N 1
ATOM 593 C CA . HIS A 1 80 ? 10.349 7.840 -1.028 1.00 95.50 80 HIS A CA 1
ATOM 594 C C . HIS A 1 80 ? 9.074 8.026 -0.192 1.00 95.50 80 HIS A C 1
ATOM 596 O O . HIS A 1 80 ? 8.965 9.028 0.511 1.00 95.50 80 HIS A O 1
ATOM 602 N N . VAL A 1 81 ? 8.101 7.113 -0.292 1.00 97.38 81 VAL A N 1
ATOM 603 C CA . VAL A 1 81 ? 6.832 7.225 0.427 1.00 97.38 81 VAL A CA 1
ATOM 604 C C . VAL A 1 81 ? 7.039 6.880 1.895 1.00 97.38 81 VAL A C 1
ATOM 606 O O . VAL A 1 81 ? 7.460 5.778 2.238 1.00 97.38 81 VAL A O 1
ATOM 609 N N . ARG A 1 82 ? 6.696 7.831 2.758 1.00 96.94 82 ARG A N 1
ATOM 610 C CA . ARG A 1 82 ? 6.597 7.647 4.199 1.00 96.94 82 ARG A CA 1
ATOM 611 C C . ARG A 1 82 ? 5.652 8.695 4.769 1.00 96.94 82 ARG A C 1
ATOM 613 O O . ARG A 1 82 ? 5.832 9.881 4.519 1.00 96.94 82 ARG A O 1
ATOM 620 N N . GLU A 1 83 ? 4.698 8.242 5.568 1.00 97.38 83 GLU A N 1
ATOM 621 C CA . GLU A 1 83 ? 3.773 9.073 6.333 1.00 97.38 83 GLU A CA 1
ATOM 622 C C . GLU A 1 83 ? 3.942 8.810 7.839 1.00 97.38 83 GLU A C 1
ATOM 624 O O . GLU A 1 83 ? 4.846 8.095 8.271 1.00 97.38 83 GLU A O 1
ATOM 629 N N . ASN A 1 84 ? 3.069 9.402 8.657 1.00 96.06 84 ASN A N 1
ATOM 630 C CA . ASN A 1 84 ? 3.168 9.367 10.123 1.00 96.06 84 ASN A CA 1
ATOM 631 C C . ASN A 1 84 ? 2.580 8.101 10.779 1.00 96.06 84 ASN A C 1
ATOM 633 O O . ASN A 1 84 ? 2.504 8.035 12.005 1.00 96.06 84 ASN A O 1
ATOM 637 N N . SER A 1 85 ? 2.089 7.140 9.995 1.00 97.62 85 SER A N 1
ATOM 638 C CA . SER A 1 85 ? 1.521 5.886 10.501 1.00 97.62 85 SER A CA 1
ATOM 639 C C . SER A 1 85 ? 1.505 4.806 9.426 1.00 97.62 85 SER A C 1
ATOM 641 O O . SER A 1 85 ? 1.488 5.116 8.231 1.00 97.62 85 SER A O 1
ATOM 643 N N . ALA A 1 86 ? 1.428 3.540 9.840 1.00 97.69 86 ALA A N 1
ATOM 644 C CA . ALA A 1 86 ? 1.297 2.419 8.911 1.00 97.69 86 ALA A CA 1
ATOM 645 C C . ALA A 1 86 ? 0.111 2.562 7.926 1.00 97.69 86 ALA A C 1
ATOM 647 O O . ALA A 1 86 ? 0.352 2.500 6.719 1.00 97.69 86 ALA A O 1
ATOM 648 N N . PRO A 1 87 ? -1.144 2.833 8.353 1.00 98.31 87 PRO A N 1
ATOM 649 C CA . PRO A 1 87 ? -2.259 3.006 7.415 1.00 98.31 87 PRO A CA 1
ATOM 650 C C . PRO A 1 87 ? -2.038 4.134 6.400 1.00 98.31 87 PRO A C 1
ATOM 652 O O . PRO A 1 87 ? -2.345 3.980 5.217 1.00 98.31 87 PRO A O 1
ATOM 655 N N . ALA A 1 88 ? -1.478 5.265 6.845 1.00 98.31 88 ALA A N 1
ATOM 656 C CA . ALA A 1 88 ? -1.226 6.410 5.976 1.00 98.31 88 ALA A CA 1
ATOM 657 C C . ALA A 1 88 ? -0.119 6.108 4.954 1.00 98.31 88 ALA A C 1
ATOM 659 O O . ALA A 1 88 ? -0.312 6.348 3.759 1.00 98.31 88 ALA A O 1
ATOM 660 N N . THR A 1 89 ? 0.997 5.515 5.397 1.00 98.38 89 THR A N 1
ATOM 661 C CA . THR A 1 89 ? 2.097 5.118 4.508 1.00 98.38 89 THR A CA 1
ATOM 662 C C . THR A 1 89 ? 1.606 4.099 3.491 1.00 98.38 89 THR A C 1
ATOM 664 O O . THR A 1 89 ? 1.834 4.265 2.295 1.00 98.38 89 THR A O 1
ATOM 667 N N . ALA A 1 90 ? 0.885 3.069 3.939 1.00 97.81 90 ALA A N 1
ATOM 668 C CA . ALA A 1 90 ? 0.369 2.020 3.071 1.00 97.81 90 ALA A CA 1
ATOM 669 C C . ALA A 1 90 ? -0.586 2.569 2.002 1.00 97.81 90 ALA A C 1
ATOM 671 O O . ALA A 1 90 ? -0.522 2.161 0.839 1.00 97.81 90 ALA A O 1
ATOM 672 N N . PHE A 1 91 ? -1.445 3.521 2.368 1.00 98.50 91 PHE A N 1
ATOM 673 C CA . PHE A 1 91 ? -2.350 4.187 1.436 1.00 98.50 91 PHE A CA 1
ATOM 674 C C . PHE A 1 91 ? -1.599 5.007 0.383 1.00 98.50 91 PHE A C 1
ATOM 676 O O . PHE A 1 91 ? -1.808 4.815 -0.819 1.00 98.50 91 PHE A O 1
ATOM 683 N N . ALA A 1 92 ? -0.676 5.870 0.814 1.00 98.44 92 ALA A N 1
ATOM 684 C CA . ALA A 1 92 ? 0.154 6.664 -0.090 1.00 98.44 92 ALA A CA 1
ATOM 685 C C . ALA A 1 92 ? 1.001 5.772 -1.015 1.00 98.44 92 ALA A C 1
ATOM 687 O O . ALA A 1 92 ? 1.120 6.037 -2.215 1.00 98.44 92 ALA A O 1
ATOM 688 N N . PHE A 1 93 ? 1.528 4.669 -0.482 1.00 97.94 93 PHE A N 1
ATOM 689 C CA . PHE A 1 93 ? 2.358 3.728 -1.223 1.00 97.94 93 PHE A CA 1
ATOM 690 C C . PHE A 1 93 ? 1.556 3.015 -2.311 1.00 97.94 93 PHE A C 1
ATOM 692 O O . PHE A 1 93 ? 2.000 2.955 -3.456 1.00 97.94 93 PHE A O 1
ATOM 699 N N . ASN A 1 94 ? 0.338 2.558 -2.007 1.00 98.06 94 ASN A N 1
ATOM 700 C CA . ASN A 1 94 ? -0.548 1.947 -3.000 1.00 98.06 94 ASN A CA 1
ATOM 701 C C . ASN A 1 94 ? -0.942 2.917 -4.123 1.00 98.06 94 ASN A C 1
ATOM 703 O O . ASN A 1 94 ? -0.873 2.541 -5.294 1.00 98.06 94 ASN A O 1
ATOM 707 N N . LYS A 1 95 ? -1.255 4.179 -3.801 1.00 98.44 95 LYS A N 1
ATOM 708 C CA . LYS A 1 95 ? -1.513 5.212 -4.822 1.00 98.44 95 LYS A CA 1
ATOM 709 C C . LYS A 1 95 ? -0.284 5.458 -5.700 1.00 98.44 95 LYS A C 1
ATOM 711 O O . LYS A 1 95 ? -0.417 5.571 -6.918 1.00 98.44 95 LYS A O 1
ATOM 716 N N . CYS A 1 96 ? 0.912 5.495 -5.108 1.00 98.44 96 CYS A N 1
ATOM 717 C CA . CYS A 1 96 ? 2.157 5.615 -5.863 1.00 98.44 96 CYS A CA 1
ATOM 718 C C . CYS A 1 96 ? 2.390 4.406 -6.783 1.00 98.44 96 CYS A C 1
ATOM 720 O O . CYS A 1 96 ? 2.706 4.595 -7.957 1.00 98.44 96 CYS A O 1
ATOM 722 N N . MET A 1 97 ? 2.197 3.177 -6.289 1.00 97.81 97 MET A N 1
ATOM 723 C CA . MET A 1 97 ? 2.355 1.958 -7.090 1.00 97.81 97 MET A CA 1
ATOM 724 C C . MET A 1 97 ? 1.403 1.951 -8.290 1.00 97.81 97 MET A C 1
ATOM 726 O O . MET A 1 97 ? 1.837 1.679 -9.409 1.00 97.81 97 MET A O 1
ATOM 730 N N . TYR A 1 98 ? 0.138 2.329 -8.085 1.00 98.31 98 TYR A N 1
ATOM 731 C CA . TYR A 1 98 ? -0.824 2.455 -9.178 1.00 98.31 98 TYR A CA 1
ATOM 732 C C . TYR A 1 98 ? -0.407 3.519 -10.198 1.00 98.31 98 TYR A C 1
ATOM 734 O O . TYR A 1 98 ? -0.428 3.264 -11.396 1.00 98.31 98 TYR A O 1
ATOM 742 N N . ALA A 1 99 ? 0.051 4.693 -9.754 1.00 98.31 99 ALA A N 1
ATOM 743 C CA . ALA A 1 99 ? 0.554 5.724 -10.663 1.00 98.31 99 ALA A CA 1
ATOM 744 C C . ALA A 1 99 ? 1.830 5.291 -11.419 1.00 98.31 99 ALA A C 1
ATOM 746 O O . ALA A 1 99 ? 2.080 5.737 -12.539 1.00 98.31 99 ALA A O 1
ATOM 747 N N . ALA A 1 100 ? 2.648 4.432 -10.808 1.00 98.00 100 ALA A N 1
ATOM 748 C CA . ALA A 1 100 ? 3.918 3.963 -11.345 1.00 98.00 100 ALA A CA 1
ATOM 749 C C . ALA A 1 100 ? 3.779 2.928 -12.474 1.00 98.00 100 ALA A C 1
ATOM 751 O O . ALA A 1 100 ? 4.637 2.922 -13.371 1.00 98.00 100 ALA A O 1
ATOM 752 N N . ASP A 1 101 ? 2.772 2.050 -12.395 1.00 97.62 101 ASP A N 1
ATOM 753 C CA . ASP A 1 101 ? 2.447 1.017 -13.391 1.00 97.62 101 ASP A CA 1
ATOM 754 C C . ASP A 1 101 ? 0.975 0.548 -13.245 1.00 97.62 101 ASP A C 1
ATOM 756 O O . ASP A 1 101 ? 0.717 -0.528 -12.699 1.00 97.62 101 ASP A O 1
ATOM 760 N N . PRO A 1 102 ? -0.014 1.335 -13.712 1.00 96.62 102 PRO A N 1
ATOM 761 C CA . PRO A 1 102 ? -1.436 1.048 -13.480 1.00 96.62 102 PRO A CA 1
ATOM 762 C C . PRO A 1 102 ? -1.911 -0.242 -14.160 1.00 96.62 102 PRO A C 1
ATOM 764 O O . PRO A 1 102 ? -2.850 -0.874 -13.692 1.00 96.62 102 PRO A O 1
ATOM 767 N N . GLU A 1 103 ? -1.252 -0.666 -15.242 1.00 95.69 103 GLU A N 1
ATOM 768 C CA . GLU A 1 103 ? -1.571 -1.918 -15.943 1.00 95.69 103 GLU A CA 1
ATOM 769 C C . GLU A 1 103 ? -1.114 -3.168 -15.179 1.00 95.69 103 GLU A C 1
ATOM 771 O O . GLU A 1 103 ? -1.583 -4.270 -15.463 1.00 95.69 103 GLU A O 1
ATOM 776 N N . PHE A 1 104 ? -0.167 -3.018 -14.250 1.00 95.00 104 PHE A N 1
ATOM 777 C CA . PHE A 1 104 ? 0.386 -4.120 -13.462 1.00 95.00 104 PHE A CA 1
ATOM 778 C C . PHE A 1 104 ? 0.043 -4.047 -11.981 1.00 95.00 104 PHE A C 1
ATOM 780 O O . PHE A 1 104 ? 0.325 -4.996 -11.253 1.00 95.00 104 PHE A O 1
ATOM 787 N N . TYR A 1 105 ? -0.521 -2.932 -11.524 1.00 96.00 105 TYR A N 1
ATOM 788 C CA . TYR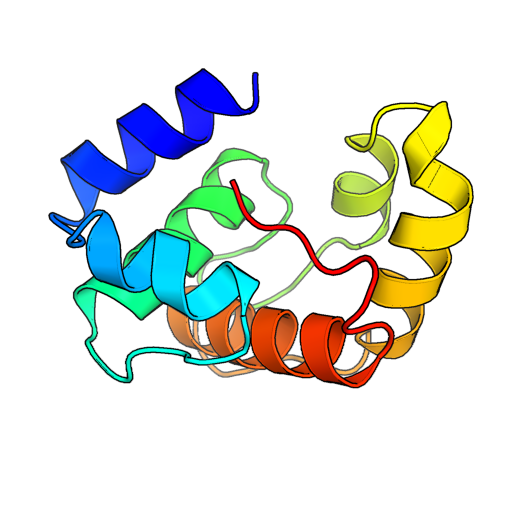 A 1 105 ? -0.841 -2.728 -10.125 1.00 96.00 105 TYR A CA 1
ATOM 789 C C . TYR A 1 105 ? -1.671 -3.886 -9.557 1.00 96.00 105 TYR A C 1
ATOM 791 O O . TYR A 1 105 ? -2.637 -4.355 -10.161 1.00 96.00 105 TYR A O 1
ATOM 799 N N . PHE A 1 106 ? -1.280 -4.342 -8.371 1.00 91.06 106 PHE A N 1
ATOM 800 C CA . PHE A 1 106 ? -1.954 -5.407 -7.650 1.00 91.06 106 PHE A CA 1
ATOM 801 C C . PHE A 1 106 ? -2.046 -5.068 -6.166 1.00 91.06 106 PHE A C 1
ATOM 803 O O . PHE A 1 106 ? -1.204 -4.376 -5.597 1.00 91.06 106 PHE A O 1
ATOM 810 N N . ILE A 1 107 ? -3.076 -5.629 -5.549 1.00 91.00 107 ILE A N 1
ATOM 811 C CA . ILE A 1 107 ? -3.357 -5.599 -4.119 1.00 91.00 107 ILE A CA 1
ATOM 812 C C . ILE A 1 107 ? -3.815 -7.002 -3.704 1.00 91.00 107 ILE A C 1
ATOM 814 O O . ILE A 1 107 ? -4.245 -7.797 -4.552 1.00 91.00 107 ILE A O 1
ATOM 818 N N . PHE A 1 108 ? -3.660 -7.306 -2.420 1.00 81.25 108 PHE A N 1
ATOM 819 C CA . PHE A 1 108 ? -4.008 -8.585 -1.811 1.00 81.25 108 PHE A CA 1
ATOM 820 C C . PHE A 1 108 ? -5.521 -8.784 -1.812 1.00 81.25 108 PHE A C 1
ATOM 822 O O . PHE A 1 108 ? -6.243 -7.858 -1.378 1.00 81.25 108 PHE A O 1
#

Nearest PDB structures (foldseek):
  4pt1-assembly2_B  TM=9.211E-01  e=1.258E-06  Locusta migratoria
  2h8v-assembly1_A  TM=8.248E-01  e=7.328E-07  Apis mellifera
  3d78-assembly1_B  TM=8.528E-01  e=3.514E-06  Apis mellifera
  3d77-assembly1_A  TM=8.445E-01  e=3.916E-06  Apis mellifera
  3d78-assembly2_A  TM=8.564E-01  e=4.133E-06  Apis mellifera

pLDDT: mean 95.42, std 3.91, range [73.62, 98.5]

Sequence (108 aa):
MLNMLHSTCVGETGVAESAIDSARHGDFSEDDAFKNYLGCVFMQTGALSDDGEMDYDTM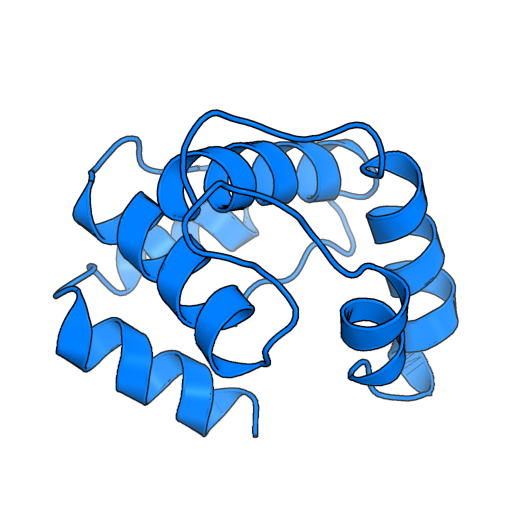IGMLPEVLADRGGKMMRKCTHVRENSAPATAFAFNKCMYAADPEFYFIF

Solvent-accessible surface area (backbone atoms only — not comparable to full-atom values): 5796 Å² total; per-residue (Å²): 108,60,69,56,45,36,56,51,24,39,69,76,41,66,37,57,67,67,47,58,58,36,37,58,75,72,45,69,63,87,48,65,34,50,25,40,28,47,17,42,44,40,36,76,71,68,26,31,40,74,66,14,52,70,41,63,68,58,55,40,69,68,40,57,78,93,42,30,65,66,51,35,55,28,51,63,76,36,72,84,58,64,38,87,24,23,28,53,19,35,43,55,36,52,55,41,28,33,75,62,36,59,94,70,42,78,78,109